Protein AF-A0ABD3ETJ6-F1 (afdb_monomer)

Secondary structure (DSSP, 8-state):
----PPPP--PPPPPP--GGGTSPPHHHHHHHTTT---TTS-S--SS------SSHHHHHHHHHHHHHT--TT-EEEEEES-----BSSTTT-TT-TTTBHHHHHHHHHHTT-EEEEEE---SS-TT----------

Solvent-accessible surface area (backbone atoms only — not comparable to full-atom values): 9006 Å² total; per-residue (Å²): 138,81,80,80,79,76,76,75,90,75,75,82,75,78,78,84,81,58,66,71,82,77,48,63,51,69,66,54,56,14,52,78,55,78,66,53,74,65,92,90,57,78,72,72,84,80,92,75,89,81,85,86,67,94,47,71,64,63,44,31,47,50,52,49,51,57,50,68,67,52,41,64,76,38,77,48,77,46,77,37,75,70,83,69,88,45,38,48,41,47,91,85,32,74,83,17,84,65,43,9,45,62,47,42,55,50,47,28,44,74,45,51,20,47,79,48,77,52,61,51,88,60,86,88,49,94,82,68,80,70,70,78,79,72,85,82,127

Nearest PDB structures (foldseek):
  6jrg-assembly1_B  TM=4.561E-01  e=1.505E+00  Zea mays
  8j9j-assembly1_S7  TM=1.429E-01  e=1.724E+00  Euglena gracilis
  7ufg-assembly1_A  TM=2.659E-01  e=5.115E+00  Homo sapiens

Foldseek 3Di:
DDDDDDDPPPDDDPDDPDPVVVFDDQVRVCVVVVNHGDPPDDSDDPPDDDDDDPDQLVVLVVVLVVLLPAAAAAEAEEEEQDDAQAFSHCVVPVPNPCRTPVNSQVNNVVRNYYYDYHYDPDPPDVRPPPPPPPPDD

Structure (mmCIF, N/CA/C/O backbone):
data_AF-A0ABD3ETJ6-F1
#
_entry.id   AF-A0ABD3ETJ6-F1
#
loop_
_atom_site.group_PDB
_atom_site.id
_atom_site.type_symbol
_atom_site.label_atom_id
_atom_site.label_alt_id
_atom_site.label_comp_id
_atom_site.label_asym_id
_atom_site.label_entity_id
_atom_site.label_seq_id
_atom_site.pdbx_PDB_ins_code
_atom_site.Cartn_x
_atom_site.Cartn_y
_atom_site.Cartn_z
_atom_site.occupancy
_atom_site.B_iso_or_equiv
_atom_site.auth_seq_id
_atom_site.auth_comp_id
_atom_site.auth_asym_id
_atom_site.auth_atom_id
_atom_site.pdbx_PDB_model_num
ATOM 1 N N . MET A 1 1 ? -6.061 45.010 -24.676 1.00 35.44 1 MET A N 1
ATOM 2 C CA . MET A 1 1 ? -5.688 45.398 -23.301 1.00 35.44 1 MET A CA 1
ATOM 3 C C . MET A 1 1 ? -6.873 45.023 -22.425 1.00 35.44 1 MET A C 1
ATOM 5 O O . MET A 1 1 ? -7.899 45.678 -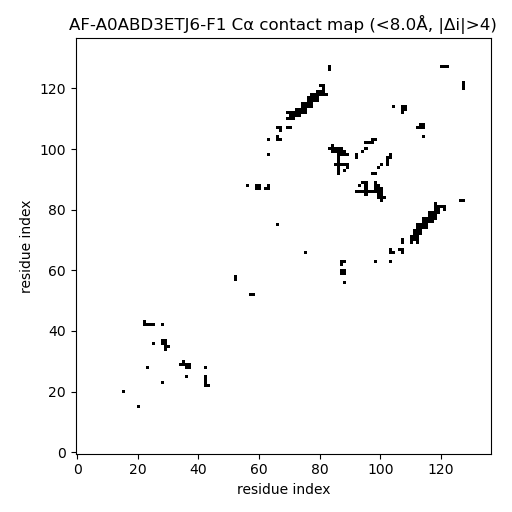22.522 1.00 35.44 1 MET A O 1
ATOM 9 N N . ILE A 1 2 ? -6.809 43.882 -21.738 1.00 42.97 2 ILE A N 1
ATOM 10 C CA . ILE A 1 2 ? -7.880 43.419 -20.844 1.00 42.97 2 ILE A CA 1
ATOM 11 C C . ILE A 1 2 ? -7.459 43.846 -19.439 1.00 42.97 2 ILE A C 1
ATOM 13 O O . ILE A 1 2 ? -6.368 43.489 -18.997 1.00 42.97 2 ILE A O 1
ATOM 17 N N . PHE A 1 3 ? -8.275 44.676 -18.794 1.00 46.97 3 PHE A N 1
ATOM 18 C CA . PHE A 1 3 ? -8.073 45.112 -17.417 1.00 46.97 3 PHE A CA 1
ATOM 19 C C . PHE A 1 3 ? -8.268 43.911 -16.482 1.00 46.97 3 PHE A C 1
ATOM 21 O O . PHE A 1 3 ? -9.274 43.212 -16.588 1.00 46.97 3 PHE A O 1
ATOM 28 N N . SER A 1 4 ? -7.302 43.646 -15.597 1.00 52.72 4 SER A N 1
ATOM 29 C CA . SER A 1 4 ? -7.474 42.666 -14.525 1.00 52.72 4 SER A CA 1
ATOM 30 C C . SER A 1 4 ? -8.382 43.276 -13.463 1.00 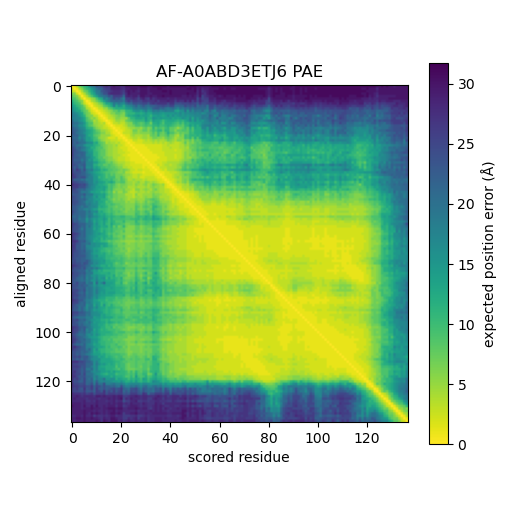52.72 4 SER A C 1
ATOM 32 O O . SER A 1 4 ? -7.960 44.179 -12.736 1.00 52.72 4 SER A O 1
ATOM 34 N N . GLU A 1 5 ? -9.619 42.806 -13.357 1.00 57.66 5 GLU A N 1
ATOM 35 C CA . GLU A 1 5 ? -10.375 43.023 -12.129 1.00 57.66 5 GLU A CA 1
ATOM 36 C C . GLU A 1 5 ? -9.645 42.295 -10.995 1.00 57.66 5 GLU A C 1
ATOM 38 O O . GLU A 1 5 ? -9.298 41.117 -11.114 1.00 57.66 5 GLU A O 1
ATOM 43 N N . GLY A 1 6 ? -9.309 43.039 -9.939 1.00 59.41 6 GLY A N 1
ATOM 44 C CA . GLY A 1 6 ? -8.621 42.506 -8.772 1.00 59.41 6 GLY A CA 1
ATOM 45 C C . GLY A 1 6 ? -9.437 41.374 -8.162 1.00 59.41 6 GLY A C 1
ATOM 46 O O . GLY A 1 6 ? -10.646 41.509 -7.977 1.00 59.41 6 GLY A O 1
ATOM 47 N N . LEU A 1 7 ? -8.776 40.254 -7.866 1.00 64.50 7 LEU A N 1
ATOM 48 C CA . LEU A 1 7 ? -9.386 39.169 -7.104 1.00 64.50 7 LEU A CA 1
ATOM 49 C C . LEU A 1 7 ? -10.007 39.757 -5.823 1.00 64.50 7 LEU A C 1
ATOM 51 O O . LEU A 1 7 ? -9.382 40.626 -5.206 1.00 64.50 7 LEU A O 1
ATOM 55 N N . PRO A 1 8 ? -11.217 39.326 -5.423 1.00 72.19 8 PRO A N 1
ATOM 56 C CA . PRO A 1 8 ? -11.819 39.785 -4.178 1.00 72.19 8 PRO A CA 1
ATOM 57 C C . PRO A 1 8 ? -10.850 39.562 -3.014 1.00 72.19 8 PRO A C 1
ATOM 59 O O . PRO A 1 8 ? -10.087 38.597 -3.020 1.00 72.19 8 PRO A O 1
ATOM 62 N N . ASP A 1 9 ? -10.881 40.452 -2.022 1.00 75.38 9 ASP A N 1
ATOM 63 C CA . ASP A 1 9 ? -10.082 40.344 -0.799 1.00 75.38 9 ASP A CA 1
ATOM 64 C C . ASP A 1 9 ? -10.477 39.066 -0.033 1.00 75.38 9 ASP A C 1
ATOM 66 O O . ASP A 1 9 ? -11.437 39.038 0.746 1.00 75.38 9 ASP A O 1
ATOM 70 N N . ILE A 1 10 ? -9.793 37.955 -0.328 1.00 77.56 10 ILE A N 1
ATOM 71 C CA . ILE A 1 10 ? -10.002 36.670 0.338 1.00 77.56 10 ILE A CA 1
ATOM 72 C C . ILE A 1 10 ? -9.362 36.785 1.717 1.00 77.56 10 ILE A C 1
ATOM 74 O O . ILE A 1 10 ? -8.152 36.624 1.867 1.00 77.56 10 ILE A O 1
ATOM 78 N N . LYS A 1 11 ? -10.186 37.021 2.742 1.00 80.44 11 LYS A N 1
ATOM 79 C CA . LYS A 1 11 ? -9.737 36.963 4.137 1.00 80.44 11 LYS A CA 1
ATOM 80 C C . LYS A 1 11 ? -9.190 35.559 4.430 1.00 80.44 11 LYS A C 1
ATOM 82 O O . LYS A 1 11 ? -9.971 34.602 4.381 1.00 80.44 11 LYS A O 1
ATOM 87 N N . PRO A 1 12 ? -7.892 35.403 4.749 1.00 74.12 12 PRO A N 1
ATOM 88 C CA . PRO A 1 12 ? -7.327 34.101 5.071 1.00 74.12 12 PRO A CA 1
ATOM 89 C C . PRO A 1 12 ? -8.055 33.525 6.285 1.00 74.12 12 PRO A C 1
ATOM 91 O O . PRO A 1 12 ? -8.109 34.153 7.344 1.00 74.12 12 PRO A O 1
ATOM 94 N N . ARG A 1 13 ? -8.636 32.332 6.147 1.00 80.25 13 ARG A N 1
ATOM 95 C CA . ARG A 1 13 ? -9.218 31.627 7.290 1.00 80.25 13 ARG A CA 1
ATOM 96 C C . ARG A 1 13 ? -8.080 30.944 8.034 1.00 80.25 13 ARG A C 1
ATOM 98 O O . ARG A 1 13 ? -7.367 30.145 7.427 1.00 80.25 13 ARG A O 1
ATOM 105 N N . GLN A 1 14 ? -7.896 31.253 9.321 1.00 79.00 14 GLN A N 1
ATOM 106 C CA . GLN A 1 14 ? -6.920 30.510 10.115 1.00 79.00 14 GLN A CA 1
ATOM 107 C C . GLN A 1 14 ? -7.270 29.013 10.078 1.00 79.00 14 GLN A C 1
ATOM 109 O O . GLN A 1 14 ? -8.452 28.662 10.191 1.00 79.00 14 GLN A O 1
ATOM 114 N N . PRO A 1 15 ? -6.273 28.136 9.878 1.00 80.50 15 PRO A N 1
ATOM 115 C CA . PRO A 1 15 ? -6.501 26.704 9.914 1.00 80.50 15 PRO A CA 1
ATOM 116 C C . PRO A 1 15 ? -7.008 26.311 11.301 1.00 80.50 15 PRO A C 1
ATOM 118 O O . PRO A 1 15 ? -6.536 26.820 12.317 1.00 80.50 15 PRO A O 1
ATOM 121 N N . ILE A 1 16 ? -7.987 25.410 11.338 1.00 82.94 16 ILE A N 1
ATOM 122 C CA . ILE A 1 16 ? -8.450 24.830 12.594 1.00 82.94 16 ILE A CA 1
ATOM 123 C C . ILE A 1 16 ? -7.315 23.943 13.110 1.00 82.94 16 ILE A C 1
ATOM 125 O O . ILE A 1 16 ? -6.869 23.050 12.397 1.00 82.94 16 ILE A O 1
ATOM 129 N N . LEU A 1 17 ? -6.804 24.226 14.308 1.00 80.62 17 LEU A N 1
ATOM 130 C CA . LEU A 1 17 ? -5.668 23.493 14.886 1.00 80.62 17 LEU A CA 1
ATOM 131 C C . LEU A 1 17 ? -6.100 22.363 15.825 1.00 80.62 17 LEU A C 1
ATOM 133 O O . LEU A 1 17 ? -5.281 21.521 16.182 1.00 80.62 17 LEU A O 1
ATOM 137 N N . ASP A 1 18 ? -7.371 22.350 16.220 1.00 79.00 18 ASP A N 1
ATOM 138 C CA . ASP A 1 18 ? -7.940 21.287 17.035 1.00 79.00 18 ASP A CA 1
ATOM 139 C C . ASP A 1 18 ? -8.160 20.039 16.179 1.00 79.00 18 ASP A C 1
ATOM 141 O O . ASP A 1 18 ? -8.941 20.069 15.229 1.00 79.00 18 ASP A O 1
ATOM 145 N N . ALA A 1 19 ? -7.458 18.954 16.507 1.00 67.62 19 ALA A N 1
ATOM 146 C CA . ALA A 1 19 ? -7.534 17.693 15.785 1.00 67.62 19 ALA A CA 1
ATOM 147 C C . ALA A 1 19 ? -8.955 17.105 15.799 1.00 67.62 19 ALA A C 1
ATOM 149 O O . ALA A 1 19 ? -9.382 16.546 14.791 1.00 67.62 19 ALA A O 1
ATOM 150 N N . GLU A 1 20 ? -9.711 17.282 16.889 1.00 72.12 20 GLU A N 1
ATOM 151 C CA . GLU A 1 20 ? -11.078 16.758 17.019 1.00 72.12 20 GLU A CA 1
ATOM 152 C C . GLU A 1 20 ? -12.034 17.387 16.000 1.00 72.12 20 GLU A C 1
ATOM 154 O O . GLU A 1 20 ? -12.970 16.738 15.546 1.00 72.12 20 GLU A O 1
ATOM 159 N N . ALA A 1 21 ? -11.750 18.611 15.552 1.00 79.81 21 ALA A N 1
ATOM 160 C CA . ALA A 1 21 ? -12.534 19.288 14.525 1.00 79.81 21 ALA A CA 1
ATOM 161 C C . ALA A 1 21 ? -12.282 18.768 13.094 1.00 79.81 21 ALA A C 1
ATOM 163 O O . ALA A 1 21 ? -12.993 19.167 12.169 1.00 79.81 21 ALA A O 1
ATOM 164 N N . TRP A 1 22 ? -11.278 17.906 12.893 1.00 75.06 22 TRP A N 1
ATOM 165 C CA . TRP A 1 22 ? -10.990 17.251 11.609 1.00 75.06 22 TRP A CA 1
ATOM 166 C C . TRP A 1 22 ? -11.488 15.804 11.547 1.00 75.06 22 TRP A C 1
ATOM 168 O O . TRP A 1 22 ? -11.574 15.243 10.452 1.00 75.06 22 TRP A O 1
ATOM 178 N N . PHE A 1 23 ? -11.799 15.191 12.693 1.00 82.25 23 PHE A N 1
ATOM 179 C CA . PHE A 1 23 ? -12.278 13.814 12.769 1.00 82.25 23 PHE A CA 1
ATOM 180 C C . PHE A 1 23 ? -13.801 13.760 12.870 1.00 82.25 23 PHE A C 1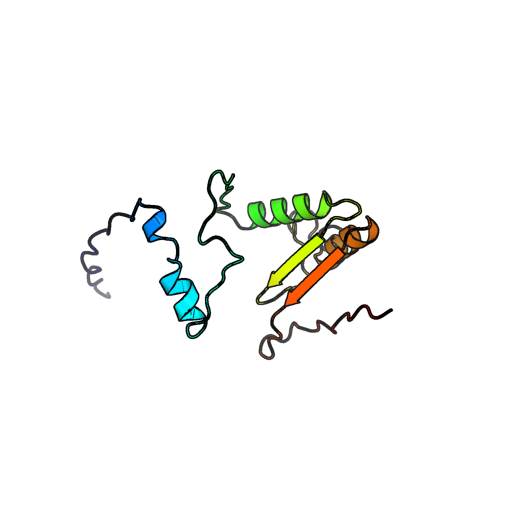
ATOM 182 O O . PHE A 1 23 ? -14.441 14.637 13.441 1.00 82.25 23 PHE A O 1
ATOM 189 N N . LEU A 1 24 ? -14.386 12.700 12.312 1.00 82.75 24 LEU A N 1
ATOM 190 C CA . LEU A 1 24 ? -15.812 12.444 12.471 1.00 82.75 24 LEU A CA 1
ATOM 191 C C . LEU A 1 24 ? -16.093 11.995 13.904 1.00 82.75 24 LEU A C 1
ATOM 193 O O . LEU A 1 24 ? -15.416 11.118 14.439 1.00 82.75 24 LEU A O 1
ATOM 197 N N . THR A 1 25 ? -17.149 12.540 14.492 1.00 86.12 25 THR A N 1
ATOM 198 C CA . THR A 1 25 ? -17.716 12.049 15.748 1.00 86.12 25 THR A CA 1
ATOM 199 C C . THR A 1 25 ? -18.399 10.693 15.546 1.00 86.12 25 THR A C 1
ATOM 201 O O . THR A 1 25 ? -18.821 10.339 14.441 1.00 86.12 25 THR A O 1
ATOM 204 N N . GLU A 1 26 ? -18.609 9.935 16.627 1.00 86.56 26 GLU A N 1
ATOM 205 C CA . GLU A 1 26 ? -19.347 8.659 16.572 1.00 86.56 26 GLU A CA 1
ATOM 206 C C . GLU A 1 26 ? -20.750 8.831 15.978 1.00 86.56 26 GLU A C 1
ATOM 208 O O . GLU A 1 26 ? -21.242 7.984 15.225 1.00 86.56 26 GLU A O 1
ATOM 213 N N . LYS A 1 27 ? -21.384 9.968 16.283 1.00 88.94 27 LYS A N 1
ATOM 214 C CA . LYS A 1 27 ? -22.692 10.340 15.751 1.00 88.94 27 LYS A CA 1
ATOM 215 C C . LYS A 1 27 ? -22.646 10.501 14.234 1.00 88.94 27 LYS A C 1
ATOM 217 O O . LYS A 1 27 ? -23.510 9.956 13.551 1.00 88.94 27 LYS A O 1
ATOM 222 N N . GLU A 1 28 ? -21.652 11.206 13.703 1.00 87.88 28 GLU A N 1
ATOM 223 C CA . GLU A 1 28 ? -21.494 11.410 12.258 1.00 87.88 28 GLU A CA 1
ATOM 224 C C . GLU A 1 28 ? -21.162 10.102 11.535 1.00 87.88 28 GLU A C 1
ATOM 226 O O . GLU A 1 28 ? -21.758 9.804 10.497 1.00 87.88 28 GLU A O 1
ATOM 231 N N . ILE A 1 29 ? -20.298 9.261 12.115 1.00 87.50 29 ILE A N 1
ATOM 232 C CA . ILE A 1 29 ? -20.018 7.917 11.587 1.00 87.50 29 ILE A CA 1
ATOM 233 C C . ILE A 1 29 ? -21.303 7.083 11.537 1.00 87.50 29 ILE A C 1
ATOM 235 O O . ILE A 1 29 ? -21.608 6.472 10.511 1.00 87.50 29 ILE A O 1
ATOM 239 N N . THR A 1 30 ? -22.095 7.089 12.607 1.00 89.25 30 THR A N 1
ATOM 240 C CA . THR A 1 30 ? -23.365 6.352 12.688 1.00 89.25 30 THR A CA 1
ATOM 241 C C . THR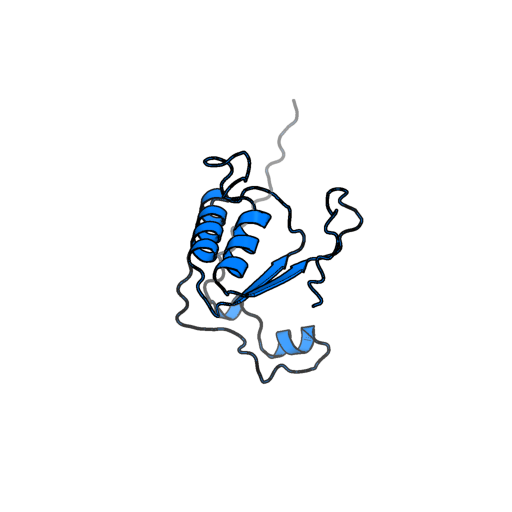 A 1 30 ? -24.376 6.860 11.658 1.00 89.25 30 THR A C 1
ATOM 243 O O . THR A 1 30 ? -25.006 6.074 10.945 1.00 89.25 30 THR A O 1
ATOM 246 N N . GLN A 1 31 ? -24.503 8.181 11.517 1.00 91.44 31 GLN A N 1
ATOM 247 C CA . GLN A 1 31 ? -25.390 8.807 10.535 1.00 91.44 31 GLN A CA 1
ATOM 248 C C . GLN A 1 31 ? -24.978 8.491 9.094 1.00 91.44 31 GLN A C 1
ATOM 250 O O . GLN A 1 31 ? -25.847 8.181 8.279 1.00 91.44 31 GLN A O 1
ATOM 255 N N . SER A 1 32 ? -23.675 8.457 8.790 1.00 86.12 32 SER A N 1
ATOM 256 C CA . SER A 1 32 ? -23.167 8.063 7.465 1.00 86.12 32 SER A CA 1
ATOM 257 C C . SER A 1 32 ? -23.570 6.636 7.055 1.00 86.12 32 SER A C 1
ATOM 259 O O . SER A 1 32 ? -23.548 6.293 5.874 1.00 86.12 32 SER A O 1
ATOM 261 N N . ARG A 1 33 ? -23.982 5.804 8.023 1.00 87.00 33 ARG A N 1
ATOM 262 C CA . ARG A 1 33 ? -24.419 4.414 7.835 1.00 87.00 33 ARG A CA 1
ATOM 263 C C . ARG A 1 33 ? -25.921 4.203 8.025 1.00 87.00 33 ARG A C 1
ATOM 265 O O . ARG A 1 33 ? -26.349 3.082 8.287 1.00 87.00 33 ARG A O 1
ATOM 272 N N . GLY A 1 34 ? -26.725 5.259 7.928 1.00 89.12 34 GLY A N 1
ATOM 273 C CA . GLY A 1 34 ? -28.177 5.148 8.088 1.00 89.12 34 GLY A CA 1
ATOM 274 C C . GLY A 1 34 ? -28.610 4.818 9.519 1.00 89.12 34 GLY A C 1
ATOM 275 O O . GLY A 1 34 ? -29.648 4.193 9.711 1.00 89.12 34 GLY A O 1
ATOM 276 N N . GLY A 1 35 ? -27.819 5.216 10.521 1.00 91.31 35 GLY A N 1
ATOM 277 C CA . GLY A 1 35 ? -28.176 5.082 11.935 1.00 91.31 35 GLY A CA 1
ATOM 278 C C . GLY A 1 35 ? -27.658 3.821 12.625 1.00 91.31 35 GLY A C 1
ATOM 279 O O . GLY A 1 35 ? -27.962 3.632 13.797 1.00 91.31 35 GLY A O 1
ATOM 280 N N . VAL A 1 36 ? -26.878 2.974 11.941 1.00 90.75 36 VAL A N 1
ATOM 281 C CA . VAL A 1 36 ? -26.298 1.750 12.524 1.00 90.75 36 VAL A CA 1
ATOM 282 C C . VAL A 1 36 ? -24.909 2.039 13.122 1.00 90.75 36 VAL A C 1
ATOM 284 O O . VAL A 1 36 ? -23.983 2.323 12.347 1.00 90.75 36 VAL A O 1
ATOM 287 N N . PRO A 1 37 ? -24.726 1.947 14.457 1.00 87.44 37 PRO A N 1
ATOM 288 C CA . PRO A 1 37 ? -23.436 2.194 15.105 1.00 87.44 37 PRO A CA 1
ATOM 289 C C . PRO A 1 37 ? -22.330 1.221 14.657 1.00 87.44 37 PRO A C 1
ATOM 291 O O . PRO A 1 37 ? -22.600 0.135 14.134 1.00 87.44 37 PRO A O 1
ATOM 294 N N . ARG A 1 38 ? -21.063 1.613 14.853 1.00 83.81 38 ARG A N 1
ATOM 295 C CA . ARG A 1 38 ? -19.897 0.711 14.793 1.00 83.81 38 ARG A CA 1
ATOM 296 C C . ARG A 1 38 ? -19.287 0.612 16.180 1.00 83.81 38 ARG A C 1
ATOM 298 O O . ARG A 1 38 ? -18.544 1.494 16.583 1.00 83.81 38 ARG A O 1
ATOM 305 N N . GLU A 1 39 ? -19.626 -0.450 16.892 1.00 86.75 39 GLU A N 1
ATOM 306 C CA . GLU A 1 39 ? -19.144 -0.684 18.259 1.00 86.75 39 GLU A CA 1
ATOM 307 C C . GLU A 1 39 ? -17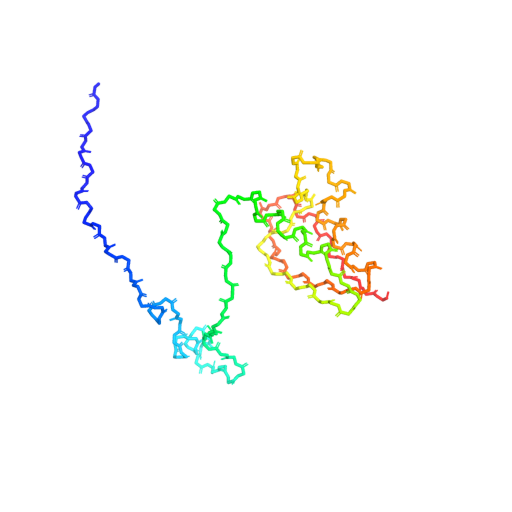.714 -1.255 18.282 1.00 86.75 39 GLU A C 1
ATOM 309 O O . GLU A 1 39 ? -17.042 -1.225 19.306 1.00 86.75 39 GLU A O 1
ATOM 314 N N . ASP A 1 40 ? -17.229 -1.749 17.140 1.00 85.75 40 ASP A N 1
ATOM 315 C CA . ASP A 1 40 ? -15.936 -2.411 16.959 1.00 85.75 40 ASP A CA 1
ATOM 316 C C . ASP A 1 40 ? -14.866 -1.519 16.301 1.00 85.75 40 ASP A C 1
ATOM 318 O O . ASP A 1 40 ? -13.804 -2.006 15.909 1.00 85.75 40 ASP A O 1
ATOM 322 N N . MET A 1 41 ? -15.120 -0.212 16.164 1.00 79.06 41 MET A N 1
ATOM 323 C CA . MET A 1 41 ? -14.233 0.716 15.460 1.00 79.06 41 MET A CA 1
ATOM 324 C C . MET A 1 41 ? -14.023 2.006 16.253 1.00 79.06 41 MET A C 1
ATOM 326 O O . MET A 1 41 ? -14.974 2.722 16.550 1.00 79.06 41 MET A O 1
ATOM 330 N N . ALA A 1 42 ? -12.764 2.339 16.536 1.00 82.06 42 ALA A N 1
ATOM 331 C CA . ALA A 1 42 ? -12.421 3.620 17.142 1.00 82.06 42 ALA A CA 1
ATOM 332 C C . ALA A 1 42 ? -12.671 4.782 16.162 1.00 82.06 42 ALA A C 1
ATOM 334 O O . ALA A 1 42 ? -12.377 4.676 14.970 1.00 82.06 42 ALA A O 1
ATOM 335 N N . VAL A 1 43 ? -13.173 5.906 16.679 1.00 79.19 43 VAL A N 1
ATOM 336 C CA . VAL A 1 43 ? -13.364 7.164 15.929 1.00 79.19 43 VAL A CA 1
ATOM 337 C C . VAL A 1 43 ? -12.039 7.798 15.497 1.00 79.19 43 VAL A C 1
ATOM 339 O O . VAL A 1 43 ? -11.959 8.416 14.439 1.00 79.19 43 VAL A O 1
ATOM 342 N N . TYR A 1 44 ? -10.993 7.619 16.302 1.00 79.25 44 TYR A N 1
ATOM 343 C CA . TYR A 1 44 ? -9.638 8.089 16.035 1.00 79.25 44 TYR A CA 1
ATOM 344 C C . TYR A 1 44 ? -8.621 7.214 16.775 1.00 79.25 44 TYR A C 1
ATOM 346 O O . TYR A 1 44 ? -8.966 6.443 17.672 1.00 79.25 44 TYR A O 1
ATOM 354 N N . THR A 1 45 ? -7.348 7.348 16.412 1.00 81.50 45 THR A N 1
ATOM 355 C CA . THR A 1 45 ? -6.218 6.740 17.125 1.00 81.50 45 THR A CA 1
ATOM 356 C C . THR A 1 45 ? -5.246 7.829 17.577 1.00 81.50 45 THR A C 1
ATOM 358 O O . THR A 1 45 ? -5.133 8.875 16.937 1.00 81.50 45 THR A O 1
ATOM 361 N N . THR A 1 46 ? -4.527 7.601 18.677 1.00 84.19 46 THR A N 1
ATOM 362 C CA . THR A 1 46 ? -3.481 8.507 19.185 1.00 84.19 46 THR A CA 1
ATOM 363 C C . THR A 1 46 ? -2.111 7.826 19.152 1.00 84.19 46 THR A C 1
ATOM 365 O O . THR A 1 46 ? -2.016 6.606 19.043 1.00 84.19 46 THR A O 1
ATOM 368 N N . GLY A 1 47 ? -1.027 8.610 19.196 1.00 87.50 47 GLY A N 1
ATOM 369 C CA . GLY A 1 47 ? 0.343 8.074 19.150 1.00 87.50 47 GLY A CA 1
ATOM 370 C C . GLY A 1 47 ? 0.797 7.587 17.767 1.00 87.50 47 GLY A C 1
ATOM 371 O O . GLY A 1 47 ? 1.783 6.859 17.666 1.00 87.50 47 GLY A O 1
ATOM 372 N N . ASN A 1 48 ? 0.099 7.982 16.697 1.00 88.38 48 ASN A N 1
ATOM 373 C CA . ASN A 1 48 ? 0.470 7.615 15.333 1.00 88.38 48 ASN A CA 1
ATOM 374 C C . ASN A 1 48 ? 1.783 8.293 14.917 1.00 88.38 48 ASN A C 1
ATOM 376 O O . ASN A 1 48 ? 1.958 9.499 15.098 1.00 88.38 48 ASN A O 1
ATOM 380 N N . LYS A 1 49 ? 2.669 7.536 14.267 1.00 92.31 49 LYS A N 1
ATOM 381 C CA . LYS A 1 49 ? 3.798 8.097 13.522 1.00 92.31 49 LYS A CA 1
ATOM 382 C C . LYS A 1 49 ? 3.343 8.360 12.088 1.00 92.31 49 LYS A C 1
ATOM 384 O O . LYS A 1 49 ? 3.116 7.416 11.339 1.00 92.31 49 LYS A O 1
ATOM 389 N N . VAL A 1 50 ? 3.192 9.632 11.726 1.00 90.25 50 VAL A N 1
ATOM 390 C CA . VAL A 1 50 ? 2.724 10.052 10.398 1.00 90.25 50 VAL A CA 1
ATOM 391 C C . VAL A 1 50 ? 3.894 10.616 9.597 1.00 90.2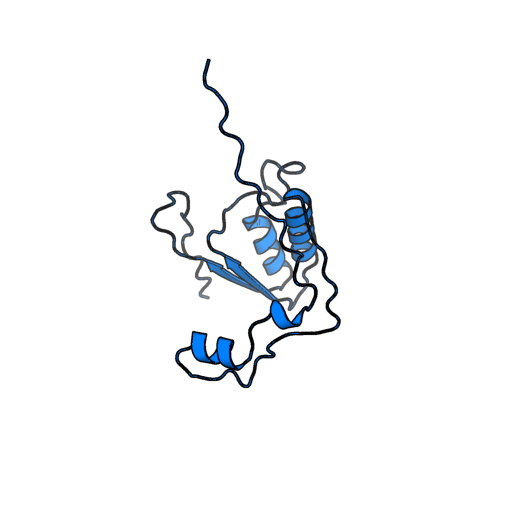5 50 VAL A C 1
ATOM 393 O O . VAL A 1 50 ? 4.597 11.503 10.076 1.00 90.25 50 VAL A O 1
ATOM 396 N N . THR A 1 51 ? 4.076 10.117 8.375 1.00 93.50 51 THR A N 1
ATOM 397 C CA . THR A 1 51 ? 4.994 10.686 7.382 1.00 93.50 51 THR A CA 1
ATOM 398 C C . THR A 1 51 ? 4.168 11.297 6.257 1.00 93.50 51 THR A C 1
ATOM 400 O O . THR A 1 51 ? 3.388 10.598 5.612 1.00 93.50 51 THR A O 1
ATOM 403 N N . SER A 1 52 ? 4.333 12.598 6.030 1.00 92.94 52 SER A N 1
ATOM 404 C CA . SER A 1 52 ? 3.674 13.312 4.935 1.00 92.94 52 SER A CA 1
ATOM 405 C C . SER A 1 52 ? 4.592 13.372 3.720 1.00 92.94 52 SER A C 1
ATOM 407 O O . SER A 1 52 ? 5.709 13.870 3.828 1.00 92.94 52 SER A O 1
ATOM 409 N N . TYR A 1 53 ? 4.098 12.926 2.566 1.00 92.38 53 TYR A N 1
ATOM 410 C CA . TYR A 1 53 ? 4.796 13.039 1.287 1.00 92.38 53 TYR A CA 1
ATOM 411 C C . TYR A 1 53 ? 4.218 14.206 0.495 1.00 92.38 53 TYR A C 1
ATOM 413 O O . TYR A 1 53 ? 3.015 14.254 0.238 1.00 92.38 53 TYR A O 1
ATOM 421 N N . THR A 1 54 ? 5.066 15.161 0.124 1.00 93.75 54 THR A N 1
ATOM 422 C CA . THR A 1 54 ? 4.654 16.336 -0.662 1.00 93.75 54 THR A CA 1
ATOM 423 C C . THR A 1 54 ? 4.883 16.138 -2.157 1.00 93.75 54 THR A C 1
ATOM 425 O O . THR A 1 54 ? 4.343 16.894 -2.965 1.00 93.75 54 THR A O 1
ATOM 428 N N . VAL A 1 55 ? 5.640 15.102 -2.532 1.00 93.88 55 VAL A N 1
ATOM 429 C CA . VAL A 1 55 ? 5.946 14.750 -3.918 1.00 93.88 55 VAL A CA 1
ATOM 430 C C . VAL A 1 55 ? 5.596 13.286 -4.172 1.00 93.88 55 VAL A C 1
ATOM 432 O O . VAL A 1 55 ? 5.795 12.412 -3.329 1.00 93.88 55 VAL A O 1
ATOM 435 N N . ALA A 1 56 ? 5.048 13.013 -5.357 1.00 91.94 56 ALA A N 1
ATOM 436 C CA . ALA A 1 56 ? 4.538 11.691 -5.706 1.00 91.94 56 ALA A CA 1
ATOM 437 C C . ALA A 1 56 ? 5.622 10.600 -5.716 1.00 91.94 56 ALA A C 1
ATOM 439 O O . ALA A 1 56 ? 5.336 9.471 -5.332 1.00 91.94 56 ALA A O 1
ATOM 440 N N . ASN A 1 57 ? 6.852 10.914 -6.137 1.00 94.38 57 ASN A N 1
ATOM 441 C CA . ASN A 1 57 ? 7.934 9.927 -6.177 1.00 94.38 57 ASN A CA 1
ATOM 442 C C . ASN A 1 57 ? 8.291 9.421 -4.774 1.00 94.38 57 ASN A C 1
ATOM 444 O O . ASN A 1 57 ? 8.418 8.220 -4.595 1.00 94.38 57 ASN A O 1
ATOM 448 N N . GLU A 1 58 ? 8.370 10.297 -3.770 1.00 95.56 58 GLU A N 1
ATOM 449 C CA . GLU A 1 58 ? 8.666 9.896 -2.389 1.00 95.56 58 GLU A CA 1
ATOM 450 C C . GLU A 1 58 ? 7.593 8.953 -1.829 1.00 95.56 58 GLU A C 1
ATOM 452 O O . GLU A 1 58 ? 7.912 7.966 -1.167 1.00 95.56 58 GLU A O 1
ATOM 457 N N . PHE A 1 59 ? 6.322 9.225 -2.145 1.00 95.31 59 PHE A N 1
ATOM 458 C CA . PHE A 1 59 ? 5.214 8.347 -1.781 1.00 95.31 59 PHE A CA 1
ATOM 459 C C . PHE A 1 59 ? 5.351 6.964 -2.431 1.00 95.31 59 PHE A C 1
ATOM 461 O O . PHE A 1 59 ? 5.270 5.949 -1.741 1.00 95.31 59 PHE A O 1
ATOM 468 N N . TYR A 1 60 ? 5.563 6.900 -3.749 1.00 95.62 60 TYR A N 1
ATOM 469 C CA . TYR A 1 60 ? 5.648 5.616 -4.451 1.00 95.62 60 TYR A CA 1
ATOM 470 C C . TYR A 1 60 ? 6.927 4.834 -4.125 1.00 95.62 60 TYR A C 1
ATOM 472 O O . TYR A 1 60 ? 6.884 3.603 -4.094 1.00 95.62 60 TYR A O 1
ATOM 480 N N . ASP A 1 61 ? 8.023 5.524 -3.816 1.00 96.44 61 ASP A N 1
ATOM 481 C CA . ASP A 1 61 ? 9.252 4.926 -3.297 1.00 96.44 61 ASP A CA 1
ATOM 482 C C . ASP A 1 61 ? 9.000 4.235 -1.958 1.00 96.44 61 ASP A C 1
ATOM 484 O O . ASP A 1 61 ? 9.331 3.060 -1.810 1.00 96.44 61 ASP A O 1
ATOM 488 N N . ALA A 1 62 ? 8.339 4.921 -1.022 1.00 97.19 62 ALA A N 1
ATOM 489 C CA . ALA A 1 62 ? 7.982 4.344 0.268 1.00 97.19 62 ALA A CA 1
ATOM 490 C C . ALA A 1 62 ? 7.033 3.144 0.122 1.00 97.19 62 ALA A C 1
ATOM 492 O O . ALA A 1 62 ? 7.256 2.104 0.735 1.00 97.19 62 ALA A O 1
ATOM 493 N N . VAL A 1 63 ? 6.022 3.242 -0.751 1.00 95.81 63 VAL A N 1
ATOM 494 C CA . VAL A 1 63 ? 5.123 2.117 -1.059 1.00 95.81 63 VAL A CA 1
ATOM 495 C C . VAL A 1 63 ? 5.902 0.922 -1.614 1.00 95.81 63 VAL A C 1
ATOM 497 O O . VAL A 1 63 ? 5.642 -0.216 -1.225 1.00 95.81 63 VAL A O 1
ATOM 500 N N . TYR A 1 64 ? 6.851 1.151 -2.524 1.00 97.50 64 TYR A N 1
ATOM 501 C CA . TYR A 1 64 ? 7.693 0.083 -3.056 1.00 97.50 64 TYR A CA 1
ATOM 502 C C . TYR A 1 64 ? 8.539 -0.568 -1.957 1.00 97.50 64 TYR A C 1
ATOM 504 O O . TYR A 1 64 ? 8.601 -1.800 -1.900 1.00 97.50 64 TYR A O 1
ATOM 512 N N . ASP A 1 65 ? 9.165 0.231 -1.094 1.00 97.44 65 ASP A N 1
ATOM 513 C CA . ASP A 1 65 ? 10.025 -0.256 -0.016 1.00 97.44 65 ASP A CA 1
ATOM 514 C C . ASP A 1 65 ? 9.222 -1.073 1.011 1.00 97.44 65 ASP A C 1
ATOM 516 O O . ASP A 1 65 ? 9.601 -2.207 1.317 1.00 97.44 65 ASP A O 1
ATOM 520 N N . ASP A 1 66 ? 8.063 -0.574 1.448 1.00 97.06 66 ASP A N 1
ATOM 521 C CA . ASP A 1 66 ? 7.166 -1.267 2.381 1.00 97.06 66 ASP A CA 1
ATOM 522 C C . ASP A 1 66 ? 6.668 -2.600 1.805 1.00 97.06 66 ASP A C 1
ATOM 524 O O . ASP A 1 66 ? 6.737 -3.648 2.455 1.00 97.06 66 ASP A O 1
ATOM 528 N N . LEU A 1 67 ? 6.208 -2.599 0.549 1.00 97.44 67 LEU A N 1
ATOM 529 C CA . LEU A 1 67 ? 5.753 -3.821 -0.114 1.00 97.44 67 LEU A CA 1
ATOM 530 C C . LEU A 1 67 ? 6.902 -4.812 -0.318 1.00 97.44 67 LEU A C 1
ATOM 532 O O . LEU A 1 67 ? 6.697 -6.023 -0.207 1.00 97.44 67 LEU A O 1
ATOM 536 N N . SER A 1 68 ? 8.111 -4.326 -0.594 1.00 97.12 68 SER A N 1
ATOM 537 C CA . SER A 1 68 ? 9.302 -5.161 -0.782 1.00 97.12 68 SER A CA 1
ATOM 538 C C . SER A 1 68 ? 9.812 -5.770 0.524 1.00 97.12 68 SER A C 1
ATOM 540 O O . SER A 1 68 ? 10.376 -6.864 0.490 1.00 97.12 68 SER A O 1
ATOM 542 N N . ALA A 1 69 ? 9.571 -5.108 1.658 1.00 97.62 69 ALA A N 1
ATOM 543 C CA . ALA A 1 69 ? 9.952 -5.562 2.994 1.00 97.62 69 ALA A CA 1
ATOM 544 C C . ALA A 1 69 ? 9.007 -6.620 3.597 1.00 97.62 69 ALA A C 1
ATOM 546 O O . ALA A 1 69 ? 9.324 -7.199 4.638 1.00 97.62 69 ALA A O 1
ATOM 547 N N . THR A 1 70 ? 7.867 -6.894 2.954 1.00 97.94 70 THR A N 1
ATOM 548 C CA . THR A 1 70 ? 6.923 -7.931 3.402 1.00 97.94 70 THR A CA 1
ATOM 549 C C . THR A 1 70 ? 7.570 -9.312 3.506 1.00 97.94 70 THR A C 1
ATOM 551 O O . THR A 1 70 ? 8.406 -9.702 2.684 1.00 97.94 70 THR A O 1
ATOM 554 N N . LYS A 1 71 ? 7.121 -10.089 4.487 1.00 97.50 71 LYS A N 1
ATOM 555 C CA . LYS A 1 71 ? 7.581 -11.448 4.796 1.00 97.50 71 LYS A CA 1
ATOM 556 C C . LYS A 1 71 ? 6.414 -12.437 4.853 1.00 97.50 71 LYS A C 1
ATOM 558 O O . LYS A 1 71 ? 5.254 -12.082 4.647 1.00 97.50 71 LYS A O 1
ATOM 563 N N . GLU A 1 72 ? 6.740 -13.696 5.121 1.00 98.25 72 GLU A N 1
ATOM 564 C CA . GLU A 1 72 ? 5.752 -14.760 5.285 1.00 98.25 72 GLU A CA 1
ATOM 565 C C . GLU A 1 72 ? 4.697 -14.390 6.340 1.00 98.25 72 GLU A C 1
ATOM 567 O O . GLU A 1 72 ? 5.027 -13.917 7.429 1.00 98.25 72 GLU A O 1
ATOM 572 N N . GLY A 1 73 ? 3.422 -14.603 6.003 1.00 97.19 73 GLY A N 1
ATOM 573 C CA . GLY A 1 73 ? 2.283 -14.309 6.876 1.00 97.19 73 GLY A CA 1
ATOM 574 C C . GLY A 1 73 ? 1.772 -12.864 6.826 1.00 97.19 73 GLY A C 1
ATOM 575 O O . GLY A 1 73 ? 0.659 -12.612 7.299 1.00 97.19 73 GLY A O 1
ATOM 576 N N . ASP A 1 74 ? 2.511 -11.933 6.214 1.00 98.06 74 ASP A N 1
ATOM 577 C CA . ASP A 1 74 ? 2.055 -10.550 6.065 1.00 98.06 74 ASP A CA 1
ATOM 578 C C . ASP A 1 74 ? 0.838 -10.451 5.132 1.00 98.06 74 ASP A C 1
ATOM 580 O O . ASP A 1 74 ? 0.625 -11.258 4.216 1.00 98.06 74 ASP A O 1
ATOM 584 N N . ARG A 1 75 ? 0.012 -9.425 5.360 1.00 97.56 75 ARG A N 1
ATOM 585 C CA . ARG A 1 75 ? -1.204 -9.170 4.582 1.00 97.56 75 ARG A CA 1
ATOM 586 C C . ARG A 1 75 ? -1.170 -7.773 3.989 1.00 97.56 75 ARG A C 1
ATOM 588 O O . ARG A 1 75 ? -1.165 -6.788 4.719 1.00 97.56 75 ARG A O 1
ATOM 595 N N . VAL A 1 76 ? -1.223 -7.699 2.666 1.00 97.00 76 VAL A N 1
ATOM 596 C CA . VAL A 1 76 ? -1.388 -6.455 1.917 1.00 97.00 76 VAL A CA 1
ATOM 597 C C . VAL A 1 76 ? -2.856 -6.320 1.529 1.00 97.00 76 VAL A C 1
ATOM 599 O O . VAL A 1 76 ? -3.409 -7.173 0.829 1.00 97.00 76 VAL A O 1
ATOM 602 N N . LEU A 1 77 ? -3.487 -5.242 1.991 1.00 95.19 77 LEU A N 1
ATOM 603 C CA . LEU A 1 77 ? -4.864 -4.879 1.666 1.00 95.19 77 LEU A CA 1
ATOM 604 C C . LEU A 1 77 ? -4.844 -3.548 0.912 1.00 95.19 77 LEU A C 1
ATOM 606 O O . LEU A 1 77 ? -4.427 -2.536 1.467 1.00 95.19 77 LEU A O 1
ATOM 610 N N . LEU A 1 78 ? -5.289 -3.547 -0.343 1.00 92.62 78 LEU A N 1
ATOM 611 C CA . LEU A 1 78 ? -5.331 -2.347 -1.178 1.00 92.62 78 LEU A CA 1
ATOM 612 C C . LEU A 1 78 ? -6.769 -2.052 -1.595 1.00 92.62 78 LEU A C 1
ATOM 614 O O . LEU A 1 78 ? -7.401 -2.872 -2.257 1.00 92.62 78 LEU A O 1
ATOM 618 N N . ALA A 1 79 ? -7.262 -0.864 -1.260 1.00 91.31 79 ALA A N 1
ATOM 619 C CA . ALA A 1 79 ? -8.495 -0.319 -1.813 1.00 91.31 79 ALA A CA 1
ATOM 620 C C . ALA A 1 79 ? -8.144 0.840 -2.750 1.00 91.31 79 ALA A C 1
ATOM 622 O O . ALA A 1 79 ? -7.462 1.776 -2.339 1.00 91.31 79 ALA A O 1
ATOM 623 N N . ALA A 1 80 ? -8.579 0.773 -4.007 1.00 87.88 80 ALA A N 1
ATOM 624 C CA . ALA A 1 80 ? -8.207 1.759 -5.017 1.00 87.88 80 ALA A CA 1
ATOM 625 C C . ALA A 1 80 ? -9.375 2.112 -5.942 1.00 87.88 80 ALA A C 1
ATOM 627 O O . ALA A 1 80 ? -10.189 1.262 -6.314 1.00 87.88 80 ALA A O 1
ATOM 628 N N . TRP A 1 81 ? -9.417 3.379 -6.364 1.00 84.00 81 TRP A N 1
ATOM 629 C CA . TRP A 1 81 ? -10.274 3.808 -7.472 1.00 84.00 81 TRP A CA 1
ATOM 630 C C . TRP A 1 81 ? -9.830 3.172 -8.795 1.00 84.00 81 TRP A C 1
ATOM 632 O O . TRP A 1 81 ? -10.653 2.727 -9.591 1.00 84.00 81 TRP A O 1
ATOM 642 N N . LEU A 1 82 ? -8.518 3.115 -9.026 1.00 82.94 82 LEU A N 1
ATOM 643 C CA . LEU A 1 82 ? -7.922 2.441 -10.170 1.00 82.94 82 LEU A CA 1
ATOM 644 C C . LEU A 1 82 ? -6.514 1.964 -9.809 1.00 82.94 82 LEU A C 1
ATOM 646 O O . LEU A 1 82 ? -5.704 2.742 -9.311 1.00 82.94 82 LEU A O 1
ATOM 650 N N . ALA A 1 83 ? -6.215 0.703 -10.109 1.00 82.75 83 ALA A N 1
ATOM 651 C CA . ALA A 1 83 ? -4.875 0.136 -10.066 1.00 82.75 83 ALA A CA 1
ATOM 652 C C . ALA A 1 83 ? -4.375 -0.090 -11.498 1.00 82.75 83 ALA A C 1
ATOM 654 O O . ALA A 1 83 ? -4.985 -0.836 -12.267 1.00 82.75 83 ALA A O 1
ATOM 655 N N . ALA A 1 84 ? -3.269 0.559 -11.855 1.00 82.81 84 ALA A N 1
ATOM 656 C CA . ALA A 1 84 ? -2.621 0.409 -13.153 1.00 82.81 84 ALA A CA 1
ATOM 657 C C . ALA A 1 84 ? -1.372 -0.476 -13.037 1.00 82.81 84 ALA A C 1
ATOM 659 O O . ALA A 1 84 ? -0.687 -0.474 -12.015 1.00 82.81 84 ALA A O 1
ATOM 660 N N . LEU A 1 85 ? -1.049 -1.212 -14.102 1.00 87.38 85 LEU A N 1
ATOM 661 C CA . LEU A 1 85 ? 0.152 -2.051 -14.177 1.00 87.38 85 LEU A CA 1
ATOM 662 C C . LEU A 1 85 ? 1.374 -1.219 -14.595 1.00 87.38 85 LEU A C 1
ATOM 664 O O . LEU A 1 85 ? 1.952 -1.441 -15.655 1.00 87.38 85 LEU A O 1
ATOM 668 N N . VAL A 1 86 ? 1.722 -0.224 -13.780 1.00 90.50 86 VAL A N 1
ATOM 669 C CA . VAL A 1 86 ? 2.831 0.713 -14.026 1.00 90.50 86 VAL A CA 1
ATOM 670 C C . VAL A 1 86 ? 3.978 0.494 -13.028 1.00 90.50 86 VAL A C 1
ATOM 672 O O . VAL A 1 86 ? 3.759 -0.143 -11.993 1.00 90.50 86 VAL A O 1
ATOM 675 N N . PRO A 1 87 ? 5.200 0.983 -13.310 1.00 95.44 87 PRO A N 1
ATOM 676 C CA . PRO A 1 87 ? 6.297 0.981 -12.346 1.00 95.44 87 PRO A CA 1
ATOM 677 C C . PRO A 1 87 ? 6.002 1.928 -11.179 1.00 95.44 87 PRO A C 1
ATOM 679 O O . PRO A 1 87 ? 5.578 3.060 -11.403 1.00 95.44 87 PRO A O 1
ATOM 682 N N . LEU A 1 88 ? 6.280 1.491 -9.949 1.00 95.38 88 LEU A N 1
ATOM 683 C CA . LEU A 1 88 ? 6.276 2.360 -8.768 1.00 95.38 88 LEU A CA 1
ATOM 684 C C . LEU A 1 88 ? 7.472 3.323 -8.781 1.00 95.38 88 LEU A C 1
ATOM 686 O O . LEU A 1 88 ? 7.338 4.459 -8.346 1.00 95.38 88 LEU A O 1
ATOM 690 N N . LYS A 1 89 ? 8.613 2.893 -9.344 1.00 96.38 89 LYS A N 1
ATOM 691 C CA . LYS A 1 89 ? 9.841 3.701 -9.470 1.00 96.38 89 LYS A CA 1
ATOM 692 C C . LYS A 1 89 ? 10.266 3.833 -10.939 1.00 96.38 89 LYS A C 1
ATOM 694 O O . LYS A 1 89 ? 11.182 3.125 -11.373 1.00 96.38 89 LYS A O 1
ATOM 699 N N . PRO A 1 90 ? 9.556 4.637 -11.752 1.00 95.12 90 PRO A N 1
ATOM 700 C CA . PRO A 1 90 ? 9.790 4.721 -13.195 1.00 95.12 90 PRO A CA 1
ATOM 701 C C . PRO A 1 90 ? 11.087 5.450 -13.573 1.00 95.12 90 PRO A C 1
ATOM 703 O O . PRO A 1 90 ? 11.554 5.305 -14.695 1.00 95.12 90 PRO A O 1
ATOM 706 N N . ASP A 1 91 ? 11.673 6.224 -12.666 1.00 94.38 91 ASP A N 1
ATOM 707 C CA . ASP A 1 91 ? 12.965 6.894 -12.828 1.00 94.38 91 ASP A CA 1
ATOM 708 C C . ASP A 1 91 ? 14.148 5.909 -12.779 1.00 94.38 91 ASP A C 1
ATOM 710 O O . ASP A 1 91 ? 15.124 6.077 -13.510 1.00 94.38 91 ASP A O 1
ATOM 714 N N . VAL A 1 92 ? 14.038 4.849 -11.968 1.00 95.12 92 VAL A N 1
ATOM 715 C CA . VAL A 1 92 ? 15.070 3.804 -11.824 1.00 95.12 92 VAL A CA 1
ATOM 716 C C . VAL A 1 92 ? 14.784 2.579 -12.697 1.00 95.12 92 VAL A C 1
ATOM 718 O O . VAL A 1 92 ? 15.702 1.976 -13.254 1.00 95.12 92 VAL A O 1
ATOM 721 N N . ASP A 1 93 ? 13.515 2.192 -12.831 1.00 96.38 93 ASP A N 1
ATOM 722 C CA . ASP A 1 93 ? 13.073 1.078 -13.673 1.00 96.38 93 ASP A CA 1
ATOM 723 C C . ASP A 1 93 ? 11.895 1.503 -14.565 1.00 96.38 93 ASP A C 1
ATOM 725 O O . ASP A 1 93 ? 10.745 1.127 -14.313 1.00 96.38 93 ASP A O 1
ATOM 729 N N . PRO A 1 94 ? 12.170 2.246 -15.656 1.00 95.19 94 PRO A N 1
ATOM 730 C CA . PRO A 1 94 ? 11.134 2.705 -16.584 1.00 95.19 94 PRO A CA 1
ATOM 731 C C . PRO A 1 94 ? 10.321 1.565 -17.208 1.00 95.19 94 PRO A C 1
ATOM 733 O O . PRO A 1 94 ? 9.188 1.761 -17.639 1.00 95.19 94 PRO A O 1
ATOM 736 N N . SER A 1 95 ? 10.904 0.364 -17.281 1.00 94.75 95 SER A N 1
ATOM 737 C CA . SER A 1 95 ? 10.260 -0.814 -17.863 1.00 94.75 95 SER A CA 1
ATOM 738 C C . SER A 1 95 ? 9.323 -1.546 -16.901 1.00 94.75 95 SER A C 1
ATOM 740 O O . SER A 1 95 ? 8.546 -2.387 -17.347 1.00 94.75 95 SER A O 1
ATOM 742 N N . GLY A 1 96 ? 9.424 -1.275 -15.596 1.00 94.69 96 GLY A N 1
ATOM 743 C CA . GLY A 1 96 ? 8.659 -1.955 -14.552 1.00 94.69 96 GLY A CA 1
ATOM 744 C C . GLY A 1 96 ? 9.008 -3.431 -14.362 1.00 94.69 96 GLY A C 1
ATOM 745 O O . GLY A 1 96 ? 8.260 -4.146 -13.706 1.00 94.69 96 GLY A O 1
ATOM 746 N N . LYS A 1 97 ? 10.131 -3.922 -14.898 1.00 95.94 97 LYS A N 1
ATOM 747 C CA . LYS A 1 97 ? 10.524 -5.342 -14.788 1.00 95.94 97 LYS A CA 1
ATOM 748 C C . LYS A 1 97 ? 10.798 -5.792 -13.350 1.00 95.94 97 LYS A C 1
ATOM 750 O O . LYS A 1 97 ? 10.841 -6.993 -13.088 1.00 95.94 97 LYS A O 1
ATOM 755 N N . LYS A 1 98 ? 11.049 -4.851 -12.445 1.00 96.00 98 LYS A N 1
ATOM 756 C CA . LYS A 1 98 ? 11.262 -5.066 -11.012 1.00 96.00 98 LYS A CA 1
ATOM 757 C C . LYS A 1 98 ? 10.274 -4.263 -10.176 1.00 96.00 98 LYS A C 1
ATOM 759 O O . LYS A 1 98 ? 9.747 -4.795 -9.207 1.00 96.00 98 LYS A O 1
ATOM 764 N N . THR A 1 99 ? 10.036 -3.002 -10.537 1.00 97.12 99 THR A N 1
ATOM 765 C CA . THR A 1 99 ? 9.219 -2.079 -9.729 1.00 97.12 99 THR A CA 1
ATOM 766 C C . THR A 1 99 ? 7.774 -1.974 -10.212 1.00 97.12 99 THR A C 1
ATOM 768 O O . THR A 1 99 ? 6.991 -1.223 -9.635 1.00 97.12 99 THR A O 1
ATOM 771 N N . GLY A 1 100 ? 7.394 -2.730 -11.248 1.00 95.88 100 GLY A N 1
ATOM 772 C CA . GLY A 1 100 ? 6.018 -2.841 -11.718 1.00 95.88 100 GLY A CA 1
ATOM 773 C C . GLY A 1 100 ? 5.080 -3.354 -10.630 1.00 95.88 100 GLY A C 1
ATOM 774 O O . GLY A 1 100 ? 5.417 -4.272 -9.883 1.00 95.88 100 GLY A O 1
ATOM 775 N N . VAL A 1 101 ? 3.873 -2.784 -10.551 1.00 93.69 101 VAL A N 1
ATOM 776 C CA . VAL A 1 101 ? 2.848 -3.201 -9.573 1.00 93.69 101 VAL A CA 1
ATOM 777 C C . VAL A 1 101 ? 2.616 -4.715 -9.614 1.00 93.69 101 VAL A C 1
ATOM 779 O O . VAL A 1 101 ? 2.488 -5.350 -8.570 1.00 93.69 101 VAL A O 1
ATOM 782 N N . LYS A 1 102 ? 2.609 -5.326 -10.804 1.00 93.94 102 LYS A N 1
ATOM 783 C CA . LYS A 1 102 ? 2.451 -6.778 -10.950 1.00 93.94 102 LYS A CA 1
ATOM 784 C C . LYS A 1 102 ? 3.604 -7.537 -10.288 1.00 93.94 102 LYS A C 1
ATOM 786 O O . LYS A 1 102 ? 3.360 -8.477 -9.536 1.00 93.94 102 LYS A O 1
ATOM 791 N N . GLU A 1 103 ? 4.837 -7.150 -10.581 1.00 96.88 103 GLU A N 1
ATOM 792 C CA . GLU A 1 103 ? 6.066 -7.790 -10.115 1.00 96.88 103 GLU A CA 1
ATOM 793 C C . GLU A 1 103 ? 6.206 -7.658 -8.597 1.00 96.88 103 GLU A C 1
ATOM 795 O O . GLU A 1 103 ? 6.512 -8.638 -7.917 1.00 96.88 103 GLU A O 1
ATOM 800 N N . VAL A 1 104 ? 5.893 -6.479 -8.057 1.00 97.12 104 VAL A N 1
ATOM 801 C CA . VAL A 1 104 ? 5.920 -6.197 -6.619 1.00 97.12 104 VAL A CA 1
ATOM 802 C C . VAL A 1 104 ? 4.890 -7.051 -5.881 1.00 97.12 104 VAL A C 1
ATOM 804 O O . VAL A 1 104 ? 5.252 -7.761 -4.941 1.00 97.12 104 VAL A O 1
ATOM 807 N N . MET A 1 105 ? 3.632 -7.069 -6.337 1.00 96.69 105 MET A N 1
ATOM 808 C CA . MET A 1 105 ? 2.575 -7.875 -5.709 1.00 96.69 105 MET A CA 1
ATOM 809 C C . MET A 1 105 ? 2.852 -9.380 -5.832 1.00 96.69 105 MET A C 1
ATOM 811 O O . MET A 1 105 ? 2.662 -10.127 -4.872 1.00 96.69 105 MET A O 1
ATOM 815 N N . ALA A 1 106 ? 3.366 -9.839 -6.978 1.00 96.81 106 ALA A N 1
ATOM 816 C CA . ALA A 1 106 ? 3.817 -11.221 -7.139 1.00 96.81 106 ALA A CA 1
ATOM 817 C C . ALA A 1 106 ? 4.982 -11.555 -6.192 1.00 96.81 106 ALA A C 1
ATOM 819 O O . ALA A 1 106 ? 5.048 -12.662 -5.658 1.00 96.81 106 ALA A O 1
ATOM 820 N N . GLY A 1 107 ? 5.876 -10.594 -5.946 1.00 97.81 107 GLY A N 1
ATOM 821 C CA . GLY A 1 107 ? 6.948 -10.699 -4.964 1.00 97.81 107 GLY A CA 1
ATOM 822 C C . GLY A 1 107 ? 6.427 -10.931 -3.547 1.00 97.81 107 GLY A C 1
ATOM 823 O O . GLY A 1 107 ? 6.936 -11.822 -2.870 1.00 97.81 107 GLY A O 1
ATOM 824 N N . VAL A 1 108 ? 5.388 -10.198 -3.127 1.00 98.19 108 VAL A N 1
ATOM 825 C CA . VAL A 1 108 ? 4.733 -10.391 -1.816 1.00 98.19 108 VAL A CA 1
ATOM 826 C C . VAL A 1 108 ? 4.236 -11.831 -1.676 1.00 98.19 108 VAL A C 1
ATOM 828 O O . VAL A 1 108 ? 4.570 -12.514 -0.709 1.00 98.19 108 VAL A O 1
ATOM 831 N N . VAL A 1 109 ? 3.502 -12.326 -2.677 1.00 97.94 109 VAL A N 1
ATOM 832 C CA . VAL A 1 109 ? 2.959 -13.695 -2.668 1.00 97.94 109 VAL A CA 1
ATOM 833 C C . VAL A 1 109 ? 4.076 -14.739 -2.661 1.00 97.94 109 VAL A C 1
ATOM 835 O O . VAL A 1 109 ? 4.023 -15.702 -1.901 1.00 97.94 109 VAL A O 1
ATOM 838 N N . LYS A 1 110 ? 5.132 -14.536 -3.458 1.00 97.88 110 LYS A N 1
ATOM 839 C CA . LYS A 1 110 ? 6.286 -15.445 -3.509 1.00 97.88 110 LYS A CA 1
ATOM 840 C C . LYS A 1 110 ? 7.006 -15.559 -2.160 1.00 97.88 110 LYS A C 1
ATOM 842 O O . LYS A 1 110 ? 7.567 -16.612 -1.873 1.00 97.88 110 LYS A O 1
ATOM 847 N N . ARG A 1 111 ? 6.992 -14.502 -1.343 1.00 97.75 111 ARG A N 1
ATOM 848 C CA . ARG A 1 111 ? 7.550 -14.495 0.020 1.00 97.75 111 ARG A CA 1
ATOM 849 C C . ARG A 1 111 ? 6.623 -15.124 1.070 1.00 97.75 111 ARG A C 1
ATOM 851 O O . ARG A 1 111 ? 6.976 -15.123 2.241 1.00 97.75 111 ARG A O 1
ATOM 858 N N . GLY A 1 112 ? 5.463 -15.659 0.678 1.00 97.44 112 GLY A N 1
ATOM 859 C CA . GLY A 1 112 ? 4.481 -16.250 1.595 1.00 97.44 112 GLY A CA 1
ATOM 860 C C . GLY A 1 112 ? 3.518 -15.234 2.218 1.00 97.44 112 GLY A C 1
ATOM 861 O O . GLY A 1 112 ? 2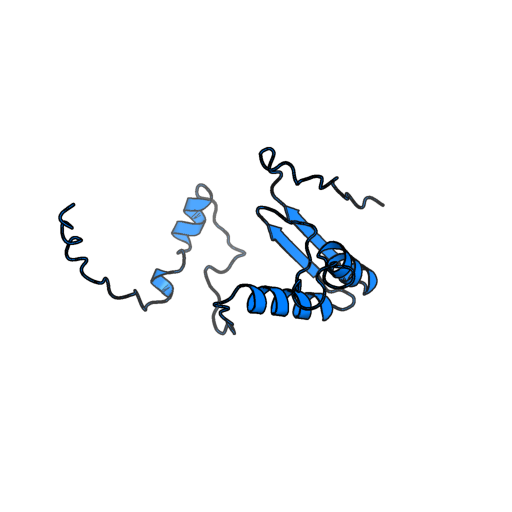.810 -15.565 3.168 1.00 97.44 112 GLY A O 1
ATOM 862 N N . GLY A 1 113 ? 3.492 -13.997 1.714 1.00 97.81 113 GLY A N 1
ATOM 863 C CA . GLY A 1 113 ? 2.479 -13.008 2.071 1.00 97.81 113 GLY A CA 1
ATOM 864 C C . GLY A 1 113 ? 1.180 -13.203 1.283 1.00 97.81 113 GLY A C 1
ATOM 865 O O . GLY A 1 113 ? 1.111 -13.955 0.310 1.00 97.81 113 GLY A O 1
ATOM 866 N N . SER A 1 114 ? 0.133 -12.481 1.676 1.00 97.56 114 SER A N 1
ATOM 867 C CA . SER A 1 114 ? -1.151 -12.452 0.965 1.00 97.56 114 SER A CA 1
ATOM 868 C C . SER A 1 114 ? -1.472 -11.050 0.460 1.00 97.56 114 SER A C 1
ATOM 870 O O . SER A 1 114 ? -1.197 -10.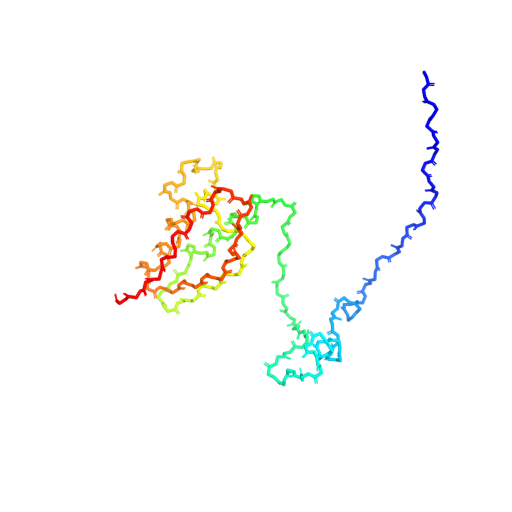061 1.136 1.00 97.56 114 SER A O 1
ATOM 872 N N . VAL A 1 115 ? -2.070 -10.963 -0.729 1.00 96.31 115 VAL A N 1
ATOM 873 C CA . VAL A 1 115 ? -2.464 -9.695 -1.357 1.00 96.31 115 VAL A CA 1
ATOM 874 C C . VAL A 1 115 ? -3.951 -9.750 -1.685 1.00 96.31 115 VAL A C 1
ATOM 876 O O . VAL A 1 115 ? -4.389 -10.631 -2.422 1.00 96.31 115 VAL A O 1
ATOM 879 N N . ASN A 1 116 ? -4.725 -8.798 -1.162 1.00 94.12 116 ASN A N 1
ATOM 880 C CA . ASN A 1 116 ? -6.145 -8.636 -1.469 1.00 94.12 116 ASN A CA 1
ATOM 881 C C . ASN A 1 116 ? -6.392 -7.215 -1.973 1.00 94.12 116 ASN A C 1
ATOM 883 O O . ASN A 1 116 ? -6.064 -6.243 -1.291 1.00 94.12 116 ASN A O 1
ATOM 887 N N . ILE A 1 117 ? -6.973 -7.096 -3.166 1.00 90.75 117 ILE A N 1
ATOM 888 C CA . ILE A 1 117 ? -7.193 -5.808 -3.826 1.00 90.75 117 ILE A CA 1
ATOM 889 C C . ILE A 1 117 ? -8.688 -5.619 -4.075 1.00 90.75 117 ILE A C 1
ATOM 891 O O . ILE A 1 117 ? -9.306 -6.398 -4.799 1.00 90.75 117 ILE A O 1
ATOM 895 N N . LEU A 1 118 ? -9.251 -4.556 -3.504 1.00 89.81 118 LEU A N 1
ATOM 896 C CA . LEU A 1 118 ? -10.584 -4.051 -3.806 1.00 89.81 118 LEU A CA 1
ATOM 897 C C . LEU A 1 118 ? -10.446 -2.858 -4.757 1.00 89.81 118 LEU A C 1
ATOM 899 O O . LEU A 1 118 ? -10.185 -1.733 -4.334 1.00 89.81 118 LEU A O 1
ATOM 903 N N . ASN A 1 119 ? -10.598 -3.113 -6.054 1.00 85.75 119 ASN A N 1
ATOM 904 C CA . ASN A 1 119 ? -10.480 -2.088 -7.086 1.00 85.75 119 ASN A CA 1
ATOM 905 C C . ASN A 1 119 ? -11.850 -1.743 -7.680 1.00 85.75 119 ASN A C 1
ATOM 907 O O . ASN A 1 119 ? -12.620 -2.647 -8.012 1.00 85.75 119 ASN A O 1
ATOM 911 N N . TRP A 1 120 ? -12.140 -0.454 -7.868 1.00 83.12 120 TRP A N 1
ATOM 912 C CA . TRP A 1 120 ? -13.373 -0.044 -8.537 1.00 83.12 120 TRP A CA 1
ATOM 913 C C . TRP A 1 120 ? -13.370 -0.462 -10.015 1.00 83.12 120 TRP A C 1
ATOM 915 O O . TRP A 1 120 ? -12.417 -0.225 -10.763 1.00 83.12 120 TRP A O 1
ATOM 925 N N . ALA A 1 121 ? -14.460 -1.096 -10.450 1.00 76.44 121 ALA A N 1
ATOM 926 C CA . ALA A 1 121 ? -14.643 -1.539 -11.827 1.00 76.44 121 ALA A CA 1
ATOM 927 C C . ALA A 1 121 ? -15.076 -0.358 -12.710 1.00 76.44 121 ALA A C 1
ATOM 929 O O . ALA A 1 121 ? -16.251 -0.192 -13.034 1.00 76.44 121 ALA A O 1
ATOM 930 N N . ASN A 1 122 ? -14.122 0.503 -13.068 1.00 65.69 122 ASN A N 1
ATOM 931 C CA . ASN A 1 122 ? -14.397 1.654 -13.919 1.00 65.69 122 ASN A CA 1
ATOM 932 C C . ASN A 1 122 ? -14.580 1.227 -15.389 1.00 65.69 122 ASN A C 1
ATOM 934 O O . ASN A 1 122 ? -13.651 0.701 -16.003 1.00 65.69 122 ASN A O 1
ATOM 938 N N . ILE A 1 123 ? -15.772 1.483 -15.940 1.00 62.75 123 ILE A N 1
ATOM 939 C CA . ILE A 1 123 ? -16.164 1.177 -17.329 1.00 62.75 123 ILE A CA 1
ATOM 940 C C . ILE A 1 123 ? -15.697 2.281 -18.304 1.00 62.75 123 ILE A C 1
ATOM 942 O O . ILE A 1 123 ? -15.571 2.039 -19.500 1.00 62.75 123 ILE A O 1
ATOM 946 N N . GLY A 1 124 ? -15.412 3.492 -17.810 1.00 58.28 124 GLY A N 1
ATOM 947 C CA . GLY A 1 124 ? -15.074 4.660 -18.634 1.00 58.28 124 GLY A CA 1
ATOM 948 C C . GLY A 1 124 ? -13.588 4.826 -18.966 1.00 58.28 124 GLY A C 1
ATOM 949 O O . GLY A 1 124 ? -13.234 5.710 -19.741 1.00 58.28 124 GLY A O 1
ATOM 950 N N . VAL A 1 125 ? -12.706 4.002 -18.394 1.00 57.34 125 VAL A N 1
ATOM 951 C CA . VAL A 1 125 ? -11.252 4.108 -18.584 1.00 57.34 125 VAL A CA 1
ATOM 952 C C . VAL A 1 125 ? -10.762 2.837 -19.274 1.00 57.34 125 VAL A C 1
ATOM 954 O O . VAL A 1 125 ? -10.569 1.816 -18.625 1.00 57.34 125 VAL A O 1
ATOM 957 N N . GLY A 1 126 ? -10.544 2.894 -20.593 1.00 52.06 126 GLY A N 1
ATOM 958 C CA . GLY A 1 126 ? -10.197 1.747 -21.456 1.00 52.06 126 GLY A CA 1
ATOM 959 C C . GLY A 1 126 ? -8.874 1.018 -21.157 1.00 52.06 126 GLY A C 1
ATOM 960 O O . GLY A 1 126 ? -8.469 0.161 -21.934 1.00 52.06 126 GLY A O 1
ATOM 961 N N . TYR A 1 127 ? -8.201 1.331 -20.046 1.00 50.34 127 TYR A N 1
ATOM 962 C CA . TYR A 1 127 ? -6.984 0.657 -19.578 1.00 50.34 127 TYR A CA 1
ATOM 963 C C . TYR A 1 127 ? -7.262 -0.481 -18.578 1.00 50.34 127 TYR A C 1
ATOM 965 O O . TYR A 1 127 ? -6.344 -1.209 -18.202 1.00 50.34 127 TYR A O 1
ATOM 973 N N . THR A 1 128 ? -8.513 -0.679 -18.146 1.00 44.66 128 THR A N 1
ATOM 974 C CA . THR A 1 128 ? -8.897 -1.722 -17.180 1.00 44.66 128 THR A CA 1
ATOM 975 C C . THR A 1 128 ? -9.158 -3.074 -17.851 1.00 44.66 128 THR A C 1
ATOM 977 O O . THR A 1 128 ? -10.210 -3.688 -17.699 1.00 44.66 128 THR A O 1
ATOM 980 N N . HIS A 1 129 ? -8.147 -3.639 -18.516 1.00 43.38 129 HIS A N 1
ATOM 981 C CA . HIS A 1 129 ? -8.083 -5.097 -18.688 1.00 43.38 129 HIS A CA 1
ATOM 982 C C . HIS A 1 129 ? -7.580 -5.770 -17.401 1.00 43.38 129 HIS A C 1
ATOM 984 O O . HIS A 1 129 ? -6.724 -6.652 -17.433 1.00 43.38 129 HIS A O 1
ATOM 990 N N . THR A 1 130 ? -8.118 -5.400 -16.239 1.00 45.31 130 THR A N 1
ATOM 991 C CA . THR A 1 130 ? -8.033 -6.259 -15.060 1.00 45.31 130 THR A CA 1
ATOM 992 C C . THR A 1 130 ? -9.030 -7.390 -15.268 1.00 45.31 130 THR A C 1
ATOM 994 O O . THR A 1 130 ? -10.149 -7.391 -14.758 1.00 45.31 130 THR A O 1
ATOM 997 N N . ARG A 1 131 ? -8.618 -8.395 -16.056 1.00 39.25 131 ARG A N 1
ATOM 998 C CA . ARG A 1 131 ? -9.176 -9.738 -15.901 1.00 39.25 131 ARG A CA 1
ATOM 999 C C . ARG A 1 131 ? -9.008 -10.055 -14.427 1.00 39.25 131 ARG A C 1
ATOM 1001 O O . ARG A 1 131 ? -7.883 -10.140 -13.946 1.00 39.25 131 ARG A O 1
ATOM 1008 N N . TRP A 1 132 ? -10.131 -10.141 -13.729 1.00 34.03 132 TRP A N 1
ATOM 1009 C CA . TRP A 1 132 ? -10.220 -10.647 -12.376 1.00 34.03 132 TRP A CA 1
ATOM 1010 C C . TRP A 1 132 ? -9.334 -11.889 -12.262 1.00 34.03 132 TRP A C 1
ATOM 1012 O O . TRP A 1 132 ? -9.715 -12.969 -12.713 1.00 34.03 132 TRP A O 1
ATOM 1022 N N . CYS A 1 133 ? -8.147 -11.749 -11.670 1.00 34.19 133 CYS A N 1
ATOM 1023 C CA . CYS A 1 133 ? -7.408 -12.885 -11.145 1.00 34.19 133 CYS A CA 1
ATOM 1024 C C . CYS A 1 133 ? -8.109 -13.283 -9.853 1.00 34.19 133 CYS A C 1
ATOM 1026 O O . CYS A 1 133 ? -7.648 -13.027 -8.746 1.00 34.19 133 CYS A O 1
ATOM 1028 N N . LEU A 1 134 ? -9.275 -13.899 -10.024 1.00 32.81 134 LEU A N 1
ATOM 1029 C CA . LEU A 1 134 ? -9.837 -14.786 -9.037 1.00 32.81 134 LEU A CA 1
ATOM 1030 C C . LEU A 1 134 ? -8.871 -15.974 -8.985 1.00 32.81 134 LEU A C 1
ATOM 1032 O O . LEU A 1 134 ? -9.012 -16.931 -9.745 1.00 32.81 134 LEU A O 1
ATOM 1036 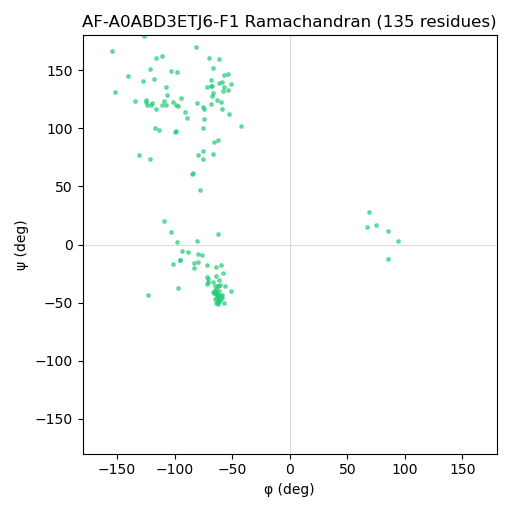N N . ALA A 1 135 ? -7.842 -15.887 -8.144 1.00 33.06 135 ALA A N 1
ATOM 1037 C CA . ALA A 1 135 ? -7.056 -17.048 -7.760 1.00 33.06 135 ALA A CA 1
ATOM 1038 C C . ALA A 1 135 ? -7.978 -17.972 -6.945 1.00 33.06 135 ALA A C 1
ATOM 1040 O O . ALA A 1 135 ? -7.983 -17.968 -5.719 1.00 33.06 135 ALA A O 1
ATOM 1041 N N . ARG A 1 136 ? -8.850 -18.705 -7.648 1.00 29.62 136 ARG A N 1
ATOM 1042 C CA . ARG A 1 136 ? -9.551 -19.877 -7.132 1.00 29.62 136 ARG A CA 1
ATOM 1043 C C . ARG A 1 136 ? -8.807 -21.115 -7.606 1.00 29.62 136 ARG A C 1
ATOM 1045 O O . ARG A 1 136 ? -9.065 -21.595 -8.708 1.00 29.62 136 ARG A O 1
ATOM 1052 N N . ARG A 1 137 ? -7.969 -21.608 -6.701 1.00 36.19 137 ARG A N 1
ATOM 1053 C CA . ARG A 1 137 ? -7.739 -22.993 -6.256 1.00 36.19 137 ARG A CA 1
ATOM 1054 C C . ARG A 1 137 ? -6.263 -23.210 -5.993 1.00 36.19 137 ARG A C 1
ATOM 1056 O O . ARG A 1 137 ? -5.469 -22.978 -6.926 1.00 36.19 137 ARG A O 1
#

Mean predicted aligned error: 11.35 Å

Sequence (137 aa):
MIFSEGLPDIKPRQPILDAEAWFLTEKEITQSRGGVPREDMAVYTTGNKVTSYTVANEFYDAVYDDLSATKEGDRVLLAAWLAALVPLKPDVDPSGKKTGVKEVMAGVVKRGGSVNILNWANIGVGYTHTRWCLARR

Radius of gyration: 21.38 Å; Cα contacts (8 Å, |Δi|>4): 130; chains: 1; bounding box: 43×68×42 Å

Organism: NCBI:txid2107226

pLDDT: mean 82.74, std 18.05, range [29.62, 98.25]